Protein AF-A0AA38G6A3-F1 (afdb_monomer)

Nearest PDB structures (foldseek):
  6ky6-assembly2_B  TM=9.539E-01  e=2.411E-02  Thermotoga maritima MSB8
  8wk7-assembly4_D  TM=7.534E-01  e=1.152E-02  Kluyveromyces marxianus
  8wka-assembly3_C  TM=7.523E-01  e=2.152E-02  Kluyveromyces marxianus
  8wka-assembly1_A  TM=7.716E-01  e=3.590E-02  Kluyveromyces marxianus
  8wk7-assembly3_C  TM=7.158E-01  e=5.658E-02  Kluyveromyces marxianus

pLDDT: mean 93.79, std 4.66, range [66.88, 98.25]

Organism: Taxus chinensis (NCBI:txid29808)

Foldseek 3Di:
DQQPCDALVRADDDPRCLQCDNVLRVLCVVLSVLLPVVCVVVVAGSLLSVQLLQVQVVPGDDDDDDPDPVVVVNNCSSPDDHDDPVSSVVSVVSVVSRDHGD

Sequence (102 aa):
VLSGKYTPENRPSGPRGQIYNQDFLTRAKPLLDQLKTIGKNYGKTSIQVALNWLMAQGNVVPIPGAKTAEQAQEFGGALGWTLTEDEVKELRAVASTLRPVQ

Secondary structure (DSSP, 8-state):
-TTS---SSSPPPTHHHHHT-HHHHHHHHHHHHHHHHHHHHHT--HHHHHHHHHHTTSS-------SSHHHHHHHHTTSS----HHHHHHHHHHHHTSPPP-

Solvent-acc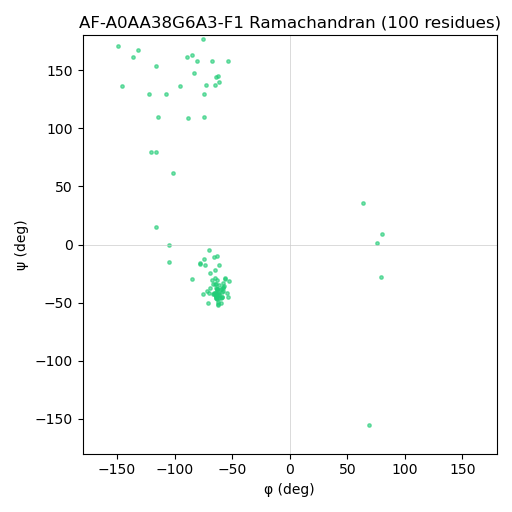essible surface area (backbone atoms only — not comparable to full-atom values): 5968 Å² total; per-residue (Å²): 101,70,60,59,78,46,39,62,88,44,61,51,71,69,77,54,25,68,49,52,25,56,69,55,33,54,63,43,40,65,48,44,50,49,32,41,55,57,8,60,78,72,77,42,50,26,44,21,42,52,52,29,56,45,42,72,65,77,85,44,80,84,83,82,88,59,91,48,70,68,49,49,55,51,53,55,66,24,57,96,65,77,77,52,72,65,59,51,51,50,52,50,57,52,49,71,73,49,77,78,76,115

Structure (mmCIF, N/CA/C/O backbone):
data_AF-A0AA38G6A3-F1
#
_entry.id   AF-A0AA38G6A3-F1
#
loop_
_atom_site.group_PDB
_atom_site.id
_atom_site.type_symbol
_atom_site.label_atom_id
_atom_site.label_alt_id
_atom_site.label_comp_id
_atom_site.label_asym_id
_atom_site.label_entity_id
_atom_site.label_seq_id
_atom_site.pdbx_PDB_ins_code
_atom_site.Cartn_x
_atom_site.Cartn_y
_atom_site.Cartn_z
_atom_site.occupancy
_atom_site.B_iso_or_equiv
_atom_site.auth_seq_id
_atom_site.auth_comp_id
_atom_site.auth_asym_id
_atom_site.auth_atom_id
_atom_site.pdbx_PDB_model_num
ATOM 1 N N . VAL A 1 1 ? 7.959 -4.312 -1.813 1.00 81.31 1 VAL A N 1
ATOM 2 C CA . VAL A 1 1 ? 7.737 -3.667 -3.128 1.00 81.31 1 VAL A CA 1
ATOM 3 C C .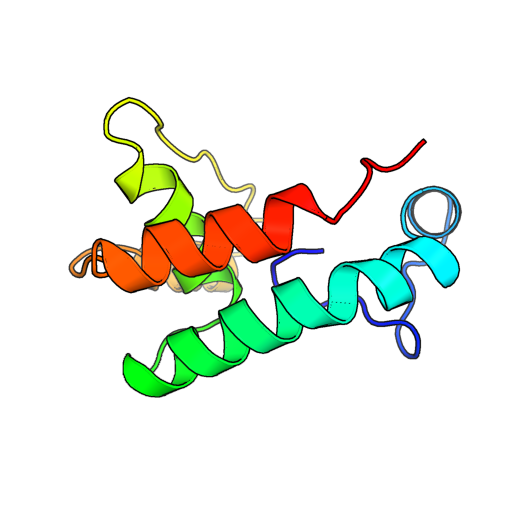 VAL A 1 1 ? 6.631 -2.632 -3.034 1.00 81.31 1 VAL A C 1
ATOM 5 O O . VAL A 1 1 ? 6.931 -1.470 -3.235 1.00 81.31 1 VAL A O 1
ATOM 8 N N . LEU A 1 2 ? 5.409 -3.014 -2.635 1.00 86.12 2 LEU A N 1
ATOM 9 C CA . LEU A 1 2 ? 4.232 -2.124 -2.620 1.00 86.12 2 LEU A CA 1
ATOM 10 C C . LEU A 1 2 ? 4.328 -0.892 -1.701 1.00 86.12 2 LEU A C 1
ATOM 12 O O . LEU A 1 2 ? 3.604 0.073 -1.900 1.00 86.12 2 LEU A O 1
ATOM 16 N N . SER A 1 3 ? 5.257 -0.876 -0.742 1.00 85.00 3 SER A N 1
ATOM 17 C CA . SER A 1 3 ? 5.567 0.325 0.044 1.00 85.00 3 SER A CA 1
ATOM 18 C C . SER A 1 3 ? 6.285 1.426 -0.749 1.00 85.00 3 SER A C 1
ATOM 20 O O . SER A 1 3 ? 6.576 2.475 -0.190 1.00 85.00 3 SER A O 1
ATOM 22 N N . GLY A 1 4 ? 6.657 1.184 -2.011 1.00 83.31 4 GLY A N 1
ATOM 23 C CA . GLY A 1 4 ? 7.422 2.128 -2.833 1.00 83.31 4 GLY A CA 1
ATOM 24 C C . GLY A 1 4 ? 8.911 2.218 -2.477 1.00 83.31 4 GLY A C 1
ATOM 25 O O . GLY A 1 4 ? 9.644 2.963 -3.116 1.00 83.31 4 GLY A O 1
ATOM 26 N N . LYS A 1 5 ? 9.390 1.435 -1.496 1.00 87.50 5 LYS A N 1
ATOM 27 C CA . LYS A 1 5 ? 10.807 1.419 -1.080 1.00 87.50 5 LYS A CA 1
ATOM 28 C C . LYS A 1 5 ? 11.769 1.058 -2.221 1.00 87.50 5 LYS A C 1
ATOM 30 O O . LYS A 1 5 ? 12.891 1.554 -2.239 1.00 87.50 5 LYS A O 1
ATOM 35 N N . TYR A 1 6 ? 11.355 0.150 -3.106 1.00 90.62 6 TYR A N 1
ATOM 36 C CA . TYR A 1 6 ? 12.168 -0.310 -4.230 1.00 90.62 6 TYR A CA 1
ATOM 37 C C . TYR A 1 6 ? 11.619 0.252 -5.534 1.00 90.62 6 TYR A C 1
ATOM 39 O O . TYR A 1 6 ? 10.427 0.105 -5.806 1.00 90.62 6 TYR A O 1
ATOM 47 N N . THR A 1 7 ? 12.504 0.842 -6.330 1.00 88.75 7 THR A N 1
ATOM 48 C CA . THR A 1 7 ? 12.214 1.404 -7.655 1.00 88.75 7 THR A CA 1
ATOM 49 C C . THR A 1 7 ? 13.268 0.911 -8.653 1.00 88.75 7 THR A C 1
ATOM 51 O O . THR A 1 7 ? 14.289 0.360 -8.224 1.00 88.75 7 THR A O 1
ATOM 54 N N . PRO A 1 8 ? 13.071 1.078 -9.974 1.00 87.31 8 PRO A N 1
ATOM 55 C CA . PRO A 1 8 ? 14.106 0.746 -10.958 1.00 87.31 8 PRO A CA 1
ATOM 56 C C . PRO A 1 8 ? 15.467 1.407 -10.657 1.00 87.31 8 PRO A C 1
ATOM 58 O O . PRO A 1 8 ? 16.518 0.812 -10.912 1.00 87.31 8 PRO A O 1
ATOM 61 N N . GLU A 1 9 ? 15.440 2.595 -10.050 1.00 88.12 9 GLU A N 1
ATOM 62 C CA . GLU A 1 9 ? 16.602 3.391 -9.645 1.00 88.12 9 GLU A CA 1
ATOM 63 C C . GLU A 1 9 ? 17.153 2.982 -8.268 1.00 88.12 9 GLU A C 1
ATOM 65 O O . GLU A 1 9 ? 18.355 3.084 -8.036 1.00 88.12 9 GLU A O 1
ATOM 70 N N . ASN A 1 10 ? 16.305 2.478 -7.364 1.00 90.19 10 ASN A N 1
ATOM 71 C CA . ASN A 1 10 ? 16.679 2.046 -6.015 1.00 90.19 10 ASN A CA 1
ATOM 72 C C . ASN A 1 10 ? 16.355 0.561 -5.790 1.00 90.19 10 ASN A C 1
ATOM 74 O O . ASN A 1 10 ? 15.336 0.194 -5.190 1.00 90.19 10 ASN A O 1
ATOM 78 N N . ARG A 1 11 ? 17.229 -0.308 -6.301 1.00 89.81 11 ARG A N 1
ATOM 79 C CA . ARG A 1 11 ? 17.039 -1.763 -6.285 1.00 89.81 11 ARG A CA 1
ATOM 80 C C . ARG A 1 11 ? 17.464 -2.404 -4.957 1.00 89.81 11 ARG A C 1
ATOM 82 O O . ARG A 1 11 ? 18.414 -1.946 -4.323 1.00 89.81 11 ARG A O 1
ATOM 89 N N . PRO A 1 12 ? 16.804 -3.497 -4.531 1.00 90.62 12 PRO A N 1
ATOM 90 C CA . PRO A 1 12 ? 17.284 -4.282 -3.402 1.00 90.62 12 PRO A CA 1
ATOM 91 C C . PRO A 1 12 ? 18.639 -4.929 -3.703 1.00 90.62 12 PRO A C 1
ATOM 93 O O . PRO A 1 12 ? 18.875 -5.410 -4.809 1.00 90.62 12 PRO A O 1
ATOM 96 N N . SER A 1 13 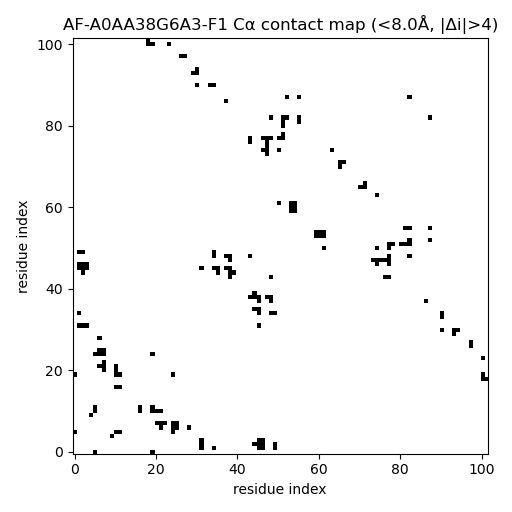? 19.497 -5.010 -2.688 1.00 90.25 13 SER A N 1
ATOM 97 C CA . SER A 1 13 ? 20.749 -5.766 -2.740 1.00 90.25 13 SER A CA 1
ATOM 98 C C . SER A 1 13 ? 20.552 -7.250 -2.393 1.00 90.25 13 SER A C 1
ATOM 100 O O . SER A 1 13 ? 19.539 -7.654 -1.806 1.00 90.25 13 SER A O 1
ATOM 102 N N . GLY A 1 14 ? 21.541 -8.074 -2.755 1.00 91.38 14 GLY A N 1
ATOM 103 C CA . GLY A 1 14 ? 21.569 -9.509 -2.455 1.00 91.38 14 GLY A CA 1
ATOM 104 C C . GLY A 1 14 ? 20.511 -10.321 -3.220 1.00 91.38 14 GLY A C 1
ATOM 105 O O . GLY A 1 14 ? 20.028 -9.873 -4.262 1.00 91.38 14 GLY A O 1
ATOM 106 N N . PRO A 1 15 ? 20.096 -11.495 -2.702 1.00 90.62 15 PRO A N 1
ATOM 107 C CA . PRO A 1 15 ? 19.142 -12.386 -3.378 1.00 90.62 15 PRO A CA 1
ATOM 108 C C . PRO A 1 15 ? 17.806 -11.717 -3.737 1.00 90.62 15 PRO A C 1
ATOM 110 O O . PRO A 1 15 ? 17.177 -12.042 -4.740 1.00 90.62 15 PRO A O 1
ATOM 113 N N . ARG A 1 16 ? 17.386 -10.710 -2.960 1.00 88.56 16 ARG A N 1
ATOM 114 C CA . ARG A 1 16 ? 16.167 -9.935 -3.239 1.00 88.56 16 ARG A CA 1
ATOM 115 C C . ARG A 1 16 ? 16.254 -9.132 -4.537 1.00 88.56 16 ARG A C 1
ATOM 117 O O . ARG A 1 16 ? 15.214 -8.893 -5.140 1.00 88.56 16 ARG A O 1
ATOM 124 N N . GLY A 1 17 ? 17.452 -8.720 -4.950 1.00 90.06 17 GLY A N 1
ATOM 125 C CA . GLY A 1 17 ? 17.686 -8.012 -6.211 1.00 90.06 17 GLY A CA 1
ATOM 126 C C . GLY A 1 17 ? 17.477 -8.883 -7.448 1.00 90.06 17 GLY A C 1
ATOM 127 O O . GLY A 1 17 ? 17.148 -8.355 -8.506 1.00 90.06 17 GLY A O 1
ATOM 128 N N . GLN A 1 18 ? 17.616 -10.207 -7.315 1.00 88.88 18 GLN A N 1
ATOM 129 C CA . GLN A 1 18 ? 17.335 -11.153 -8.401 1.00 88.88 18 GLN A CA 1
ATOM 130 C C . GLN A 1 18 ? 15.823 -11.321 -8.609 1.00 88.88 18 GLN A C 1
ATOM 132 O O . GLN A 1 18 ? 15.353 -11.268 -9.743 1.00 88.88 18 GLN A O 1
ATOM 137 N N . ILE A 1 19 ? 15.068 -11.422 -7.508 1.00 89.19 19 ILE A N 1
ATOM 138 C CA . ILE A 1 19 ? 13.600 -11.558 -7.505 1.00 89.19 19 ILE A CA 1
ATOM 139 C C . ILE A 1 19 ? 12.927 -10.246 -7.940 1.00 89.19 19 ILE A C 1
ATOM 141 O O . ILE A 1 19 ? 12.076 -10.217 -8.824 1.00 89.19 19 ILE A O 1
ATOM 145 N N . TYR A 1 20 ? 13.320 -9.127 -7.326 1.00 91.12 20 TYR A N 1
ATOM 146 C CA . TYR A 1 20 ? 12.782 -7.795 -7.611 1.00 91.12 20 TYR A CA 1
ATOM 147 C C . TYR A 1 20 ? 13.747 -7.014 -8.505 1.00 91.12 20 TYR A C 1
ATOM 149 O O . TYR A 1 20 ? 14.300 -5.986 -8.108 1.00 91.12 20 TYR A O 1
ATOM 157 N N . ASN A 1 21 ? 13.979 -7.552 -9.700 1.00 91.06 21 ASN A N 1
ATOM 158 C CA . ASN A 1 21 ? 14.896 -6.985 -10.681 1.00 91.06 21 ASN A CA 1
ATOM 159 C C . ASN A 1 21 ? 14.319 -5.737 -11.384 1.00 91.06 21 ASN A C 1
ATOM 161 O O . ASN A 1 21 ? 13.182 -5.320 -11.154 1.00 91.06 21 ASN A O 1
ATOM 165 N N . GLN A 1 22 ? 15.125 -5.122 -12.252 1.00 91.12 22 GLN A N 1
ATOM 166 C CA . GLN A 1 22 ? 14.763 -3.883 -12.943 1.00 91.12 22 GLN A CA 1
ATOM 167 C C . GLN A 1 22 ? 13.551 -4.035 -13.872 1.00 91.12 22 GLN A C 1
ATOM 169 O O . GLN A 1 22 ? 12.724 -3.126 -13.918 1.00 91.12 22 GLN A O 1
ATOM 174 N N . ASP A 1 23 ? 13.422 -5.164 -14.573 1.00 92.12 23 ASP A N 1
ATOM 175 C CA . ASP A 1 23 ? 12.256 -5.433 -15.422 1.00 92.12 23 ASP A CA 1
ATOM 176 C C . ASP A 1 23 ? 10.980 -5.476 -14.575 1.00 92.12 23 ASP A C 1
ATOM 178 O O . ASP A 1 23 ? 10.029 -4.735 -14.827 1.00 92.12 23 ASP A O 1
ATOM 182 N N . PHE A 1 24 ? 10.988 -6.274 -13.504 1.00 93.69 24 PHE A N 1
ATOM 183 C CA . PHE A 1 24 ? 9.842 -6.385 -12.612 1.00 93.69 24 PHE A CA 1
ATOM 184 C C . PHE A 1 24 ? 9.471 -5.035 -11.988 1.00 93.69 24 PHE A C 1
ATOM 186 O O . PHE A 1 24 ? 8.300 -4.665 -11.988 1.00 93.69 24 PHE A O 1
ATOM 193 N N . LEU A 1 25 ? 10.450 -4.277 -11.484 1.00 93.62 25 LEU A N 1
ATOM 194 C CA . LEU A 1 25 ? 10.195 -2.975 -10.862 1.00 93.62 25 LEU A CA 1
ATOM 195 C C . LEU A 1 25 ? 9.684 -1.938 -11.869 1.00 93.62 25 LEU A C 1
ATOM 197 O O . LEU A 1 25 ? 8.828 -1.132 -11.514 1.00 93.62 25 LEU A O 1
ATOM 201 N N . THR A 1 26 ? 10.144 -1.987 -13.123 1.00 94.25 26 THR A N 1
ATOM 202 C CA . THR A 1 26 ? 9.611 -1.144 -14.206 1.00 94.25 26 THR A CA 1
ATOM 203 C C . THR A 1 26 ? 8.152 -1.491 -14.486 1.00 94.25 26 THR A C 1
ATOM 205 O O . THR A 1 26 ? 7.305 -0.602 -14.530 1.00 94.25 26 THR A O 1
ATOM 208 N N . ARG A 1 27 ? 7.826 -2.785 -14.590 1.00 94.31 27 ARG A N 1
ATOM 209 C CA . ARG A 1 27 ? 6.445 -3.251 -14.795 1.00 94.31 27 ARG A CA 1
ATOM 210 C C . ARG A 1 27 ? 5.536 -2.987 -13.596 1.00 94.31 27 ARG A C 1
ATOM 212 O O . ARG A 1 27 ? 4.343 -2.783 -13.779 1.00 94.31 27 ARG A O 1
ATOM 219 N N . ALA A 1 28 ? 6.077 -2.979 -12.380 1.00 94.75 28 ALA A N 1
ATOM 220 C CA . ALA A 1 28 ? 5.331 -2.673 -11.163 1.00 94.75 28 ALA A CA 1
ATOM 221 C C . ALA A 1 28 ? 5.099 -1.165 -10.965 1.00 94.75 28 ALA A C 1
ATOM 223 O O . ALA A 1 28 ? 4.238 -0.786 -10.170 1.00 94.75 28 ALA A O 1
ATOM 224 N N . LYS A 1 29 ? 5.839 -0.301 -11.674 1.00 93.69 29 LYS A N 1
ATOM 225 C CA . LYS A 1 29 ? 5.780 1.157 -11.514 1.00 93.69 29 LYS A CA 1
ATOM 226 C C . LYS A 1 29 ? 4.359 1.737 -11.630 1.00 93.69 29 LYS A C 1
ATOM 228 O O . LYS A 1 29 ? 4.010 2.503 -10.737 1.00 93.69 29 LYS A O 1
ATOM 233 N N . PRO A 1 30 ? 3.510 1.355 -12.607 1.00 95.44 30 PRO A N 1
ATOM 234 C CA . PRO A 1 30 ? 2.141 1.871 -12.687 1.00 95.44 30 PRO A CA 1
ATOM 235 C C . PRO A 1 30 ? 1.314 1.584 -11.426 1.00 95.44 30 PRO A C 1
ATOM 237 O O . PRO A 1 30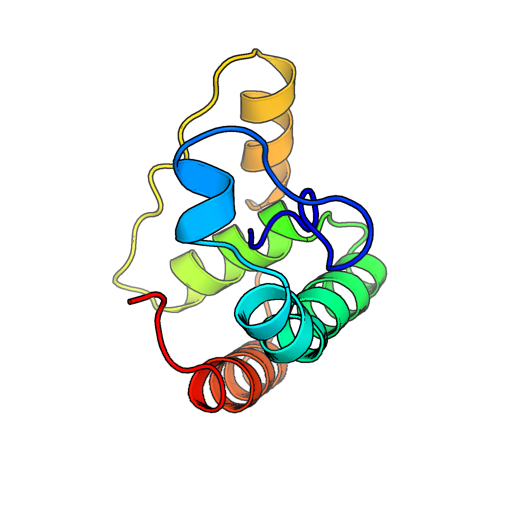 ? 0.610 2.461 -10.937 1.00 95.44 30 PRO A O 1
ATOM 240 N N . LEU A 1 31 ? 1.451 0.387 -10.842 1.00 96.44 31 LEU A N 1
ATOM 241 C CA . LEU A 1 31 ? 0.771 0.037 -9.592 1.00 96.44 31 LEU A CA 1
ATOM 242 C C . LEU A 1 31 ? 1.293 0.869 -8.413 1.00 96.44 31 LEU A C 1
ATOM 244 O O . LEU A 1 31 ? 0.510 1.339 -7.590 1.00 96.44 31 LEU A O 1
ATOM 248 N N . LEU A 1 32 ? 2.612 1.060 -8.324 1.00 95.81 32 LEU A N 1
ATOM 249 C CA . LEU A 1 32 ? 3.228 1.874 -7.271 1.00 95.81 32 LEU A CA 1
ATOM 250 C C . LEU A 1 32 ? 2.806 3.345 -7.368 1.00 95.81 32 LEU A C 1
ATOM 252 O O . LEU A 1 32 ? 2.507 3.965 -6.346 1.00 95.81 32 LEU A O 1
ATOM 256 N N . ASP A 1 33 ? 2.748 3.885 -8.585 1.00 96.00 33 ASP A N 1
ATOM 257 C CA . ASP A 1 33 ? 2.275 5.242 -8.844 1.00 96.00 33 ASP A CA 1
ATOM 258 C C . ASP A 1 33 ? 0.795 5.381 -8.469 1.00 96.00 33 ASP A C 1
ATOM 260 O O . ASP A 1 33 ? 0.436 6.350 -7.802 1.00 96.00 33 ASP A O 1
ATOM 264 N N . GLN A 1 34 ? -0.042 4.386 -8.783 1.00 97.44 34 GLN A N 1
ATOM 265 C CA . GLN A 1 34 ? -1.458 4.402 -8.411 1.00 97.44 34 GLN A CA 1
ATOM 266 C C . GLN A 1 34 ? -1.662 4.397 -6.893 1.00 97.44 34 GLN A C 1
ATOM 268 O O . GLN A 1 34 ? -2.396 5.229 -6.358 1.00 97.44 34 GLN A O 1
ATOM 273 N N . LEU A 1 35 ? -0.953 3.520 -6.172 1.00 97.94 35 LEU A N 1
ATOM 274 C CA . LEU A 1 35 ? -0.974 3.496 -4.705 1.00 97.94 35 LEU A CA 1
ATOM 275 C C . LEU A 1 35 ? -0.545 4.844 -4.113 1.00 97.94 35 LEU A C 1
ATOM 277 O O . LEU A 1 35 ? -1.087 5.283 -3.100 1.00 97.94 35 LEU A O 1
ATOM 281 N N . LYS A 1 36 ? 0.437 5.512 -4.728 1.00 97.12 36 LYS A N 1
ATOM 282 C CA . LYS A 1 36 ? 0.897 6.840 -4.307 1.00 97.12 36 LYS A CA 1
ATOM 283 C C . LYS A 1 36 ? -0.143 7.927 -4.590 1.00 97.12 36 LYS A C 1
ATOM 285 O O . LYS A 1 36 ? -0.328 8.796 -3.743 1.00 97.12 36 LYS A O 1
ATOM 290 N N . THR A 1 37 ? -0.801 7.899 -5.747 1.00 97.88 37 THR A N 1
ATOM 291 C CA . THR A 1 37 ? -1.857 8.857 -6.114 1.00 97.88 37 THR A CA 1
ATOM 292 C C . THR A 1 37 ? -3.041 8.759 -5.161 1.00 97.88 37 THR A C 1
ATOM 294 O O . THR A 1 37 ? -3.404 9.763 -4.555 1.00 97.88 37 THR A O 1
ATOM 297 N N . ILE A 1 38 ? -3.561 7.551 -4.934 1.00 97.94 38 ILE A N 1
ATOM 298 C CA . ILE A 1 38 ? -4.635 7.313 -3.961 1.00 97.94 38 ILE A CA 1
ATOM 299 C C . ILE A 1 38 ? -4.191 7.753 -2.562 1.00 97.94 38 ILE A C 1
ATOM 301 O O . ILE A 1 38 ? -4.910 8.471 -1.876 1.00 97.94 38 ILE A O 1
ATOM 305 N N . GLY A 1 39 ? -2.966 7.402 -2.154 1.00 97.69 39 GLY A N 1
ATOM 306 C CA . GLY A 1 39 ? -2.420 7.812 -0.861 1.00 97.69 39 GLY A CA 1
ATOM 307 C C . GLY A 1 39 ? -2.461 9.325 -0.646 1.00 97.69 39 GLY A C 1
ATOM 308 O O . GLY A 1 39 ? -2.879 9.779 0.416 1.00 97.69 39 GLY A O 1
ATOM 309 N N . LYS A 1 40 ? -2.126 10.125 -1.666 1.00 97.75 40 LYS A N 1
ATOM 310 C CA . LYS A 1 40 ? -2.208 11.593 -1.580 1.00 97.75 40 LYS A CA 1
ATOM 311 C C . LYS A 1 40 ? -3.624 12.093 -1.286 1.00 97.75 40 LYS A C 1
ATOM 313 O O . LYS A 1 40 ? -3.752 13.018 -0.491 1.00 97.75 40 LYS A O 1
ATOM 318 N N . ASN A 1 41 ? -4.654 11.475 -1.864 1.00 97.12 41 ASN A N 1
ATOM 319 C CA . ASN A 1 41 ? -6.050 11.886 -1.666 1.00 97.12 41 ASN A CA 1
ATOM 320 C C . ASN A 1 41 ? -6.502 11.732 -0.204 1.00 97.12 41 ASN A C 1
ATOM 322 O O . ASN A 1 41 ? -7.306 12.524 0.276 1.00 97.12 41 ASN A O 1
ATOM 326 N N . TYR A 1 42 ? -5.946 10.752 0.515 1.00 97.31 42 TYR A N 1
ATOM 327 C CA . TYR A 1 42 ? -6.289 10.466 1.913 1.00 97.31 42 TYR A CA 1
ATOM 328 C C . TYR A 1 42 ? -5.233 10.932 2.928 1.00 97.31 42 TYR A C 1
ATOM 330 O O . TYR A 1 42 ? -5.394 10.710 4.130 1.00 97.31 42 TYR A O 1
ATOM 338 N N . GLY A 1 43 ? -4.121 11.524 2.475 1.00 97.44 43 GLY A N 1
ATOM 339 C CA . GLY A 1 43 ? -2.969 11.810 3.339 1.00 97.44 43 GLY A CA 1
ATOM 340 C C . GLY A 1 43 ? -2.313 10.540 3.903 1.00 97.44 43 GLY A C 1
ATOM 341 O O . GLY A 1 43 ? -1.879 10.518 5.053 1.00 97.44 43 GLY A O 1
ATOM 342 N N . LYS A 1 44 ? -2.282 9.463 3.112 1.00 98.00 44 LYS A N 1
ATOM 343 C CA . LYS A 1 44 ? -1.806 8.125 3.485 1.00 98.00 44 LYS A CA 1
ATOM 344 C C . LYS A 1 44 ? -0.582 7.711 2.678 1.00 98.00 44 LYS A C 1
ATOM 346 O O . LYS A 1 44 ? -0.378 8.142 1.543 1.00 98.00 44 LYS A O 1
ATOM 351 N N . THR A 1 45 ? 0.235 6.835 3.253 1.00 97.31 45 THR A N 1
ATOM 352 C CA . THR A 1 45 ? 1.395 6.256 2.563 1.00 97.31 45 THR A CA 1
ATOM 353 C C . THR A 1 45 ? 0.973 5.103 1.651 1.00 97.31 45 THR A C 1
ATOM 355 O O . THR A 1 45 ? -0.061 4.467 1.859 1.00 97.31 45 THR A O 1
ATOM 358 N N . SER A 1 46 ? 1.782 4.777 0.639 1.00 97.12 46 SER A N 1
ATOM 359 C CA . SER A 1 46 ? 1.470 3.679 -0.292 1.00 97.12 46 SER A CA 1
ATOM 360 C C . SER A 1 46 ? 1.299 2.328 0.415 1.00 97.12 46 SER A C 1
ATOM 362 O O . SER A 1 46 ? 0.470 1.524 -0.004 1.00 97.12 46 SER A O 1
ATOM 364 N N . ILE A 1 47 ? 2.032 2.078 1.511 1.00 96.69 47 ILE A N 1
ATOM 365 C CA . ILE A 1 47 ? 1.848 0.852 2.301 1.00 96.69 47 ILE A CA 1
ATOM 366 C C . ILE A 1 47 ? 0.510 0.855 3.046 1.00 96.69 47 ILE A C 1
ATOM 368 O O . ILE A 1 47 ? -0.149 -0.179 3.092 1.00 96.69 47 ILE A O 1
ATOM 372 N N . GLN A 1 48 ? 0.062 2.006 3.557 1.00 98.00 48 GLN A N 1
ATOM 373 C CA . GLN A 1 48 ? -1.248 2.127 4.198 1.00 98.00 48 GLN A CA 1
ATOM 374 C C . GLN A 1 48 ? -2.385 1.882 3.202 1.00 98.00 48 GLN A C 1
ATOM 376 O O . GLN A 1 48 ? -3.317 1.150 3.520 1.00 98.00 48 GLN A O 1
ATOM 381 N N . VAL A 1 49 ? -2.278 2.420 1.981 1.00 98.25 49 VAL A N 1
ATOM 382 C CA . VAL A 1 49 ? -3.240 2.158 0.895 1.00 98.25 49 VAL A CA 1
ATOM 383 C C . VAL A 1 49 ? -3.257 0.673 0.531 1.00 98.25 49 VAL A C 1
ATOM 385 O O . VAL A 1 49 ? -4.325 0.079 0.428 1.00 98.25 49 VAL A O 1
ATOM 388 N N . ALA A 1 50 ? -2.086 0.045 0.386 1.00 97.50 50 ALA A N 1
ATOM 389 C CA . ALA A 1 50 ? -1.996 -1.375 0.056 1.00 97.50 50 ALA A CA 1
ATOM 390 C C . ALA A 1 50 ? -2.620 -2.270 1.143 1.00 97.50 50 ALA A C 1
ATOM 392 O O . ALA A 1 50 ? -3.328 -3.223 0.823 1.00 97.50 50 ALA A O 1
ATOM 393 N N . LEU A 1 51 ? -2.394 -1.959 2.425 1.00 97.50 51 LEU A N 1
ATOM 394 C CA . LEU A 1 51 ? -3.021 -2.672 3.542 1.00 97.50 51 LEU A CA 1
ATOM 395 C C . LEU A 1 51 ? -4.539 -2.456 3.570 1.00 97.50 51 LEU A C 1
ATOM 397 O O . LEU A 1 51 ? -5.281 -3.417 3.766 1.00 97.50 51 LEU A O 1
ATOM 401 N N . ASN A 1 52 ? -5.003 -1.227 3.325 1.00 97.81 52 ASN A N 1
ATOM 402 C CA . ASN A 1 52 ? -6.429 -0.915 3.236 1.00 97.81 52 ASN A CA 1
ATOM 403 C C . ASN A 1 52 ? -7.109 -1.689 2.097 1.00 97.81 52 ASN A C 1
ATOM 405 O O . ASN A 1 52 ? -8.148 -2.307 2.307 1.00 97.81 52 ASN A O 1
ATOM 409 N N . TRP A 1 53 ? -6.467 -1.762 0.928 1.00 97.56 53 TRP A N 1
ATOM 410 C CA . TRP A 1 53 ? -6.954 -2.536 -0.214 1.00 97.56 53 TRP A CA 1
ATOM 411 C C . TRP A 1 53 ? -7.087 -4.033 0.086 1.00 97.56 53 TRP A C 1
ATOM 413 O O . TRP A 1 53 ? -8.067 -4.650 -0.333 1.00 97.56 53 TRP A O 1
ATOM 423 N N . LEU A 1 54 ? -6.149 -4.616 0.844 1.00 96.12 54 LEU A N 1
ATOM 424 C CA . LEU A 1 54 ? -6.267 -6.003 1.307 1.00 96.12 54 LEU A CA 1
ATOM 425 C C . LEU A 1 54 ? -7.472 -6.179 2.239 1.00 96.12 54 LEU A C 1
ATOM 427 O O . LEU A 1 54 ? -8.248 -7.106 2.047 1.00 96.12 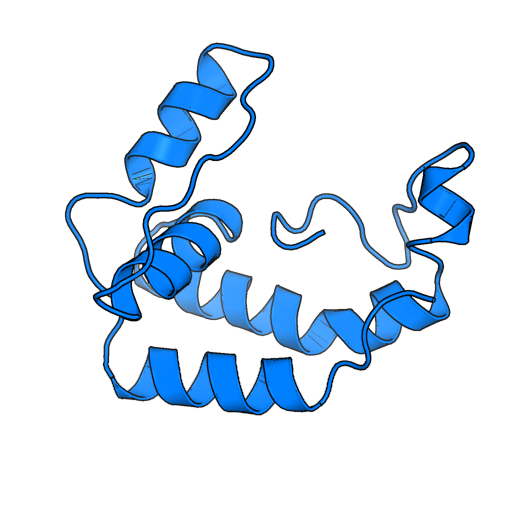54 LEU A O 1
ATOM 431 N N . MET A 1 55 ? -7.673 -5.278 3.202 1.00 96.06 55 MET A N 1
ATOM 432 C CA . MET A 1 55 ? -8.833 -5.344 4.103 1.00 96.06 55 MET A CA 1
ATOM 433 C C . MET A 1 55 ? -10.164 -5.160 3.357 1.00 96.06 55 MET A C 1
ATOM 435 O O . MET A 1 55 ? -11.146 -5.824 3.681 1.00 96.06 55 MET A O 1
ATOM 439 N N . A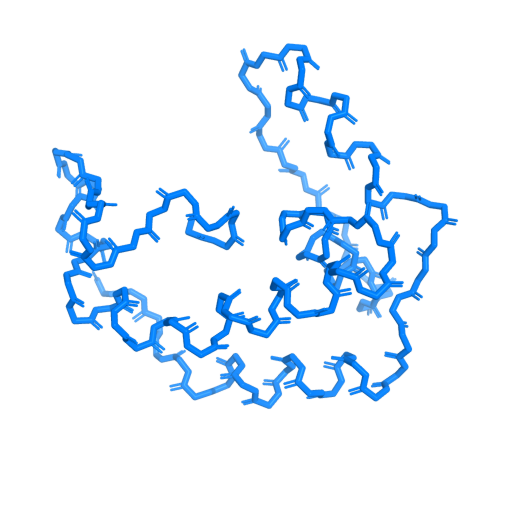LA A 1 56 ? -10.189 -4.337 2.304 1.00 95.81 56 ALA A N 1
ATOM 440 C CA . ALA A 1 56 ? -11.371 -4.094 1.474 1.00 95.81 56 ALA A CA 1
ATOM 441 C C . ALA A 1 56 ? -11.878 -5.340 0.718 1.00 95.81 56 ALA A C 1
ATOM 443 O O . ALA A 1 56 ? -12.968 -5.312 0.153 1.00 95.81 56 ALA A O 1
ATOM 444 N N . GLN A 1 57 ? -11.127 -6.447 0.711 1.00 92.44 57 GLN A N 1
ATOM 445 C CA . GLN A 1 57 ? -11.597 -7.718 0.149 1.00 92.44 57 GLN A CA 1
ATOM 446 C C . GLN A 1 57 ? -12.632 -8.422 1.053 1.00 92.44 57 GLN A C 1
ATOM 448 O O . GLN A 1 57 ? -13.277 -9.373 0.621 1.00 92.44 57 GLN A O 1
ATOM 453 N N . GLY A 1 58 ? -12.803 -7.975 2.304 1.00 89.62 58 GLY A N 1
ATOM 454 C CA . GLY A 1 58 ? -13.827 -8.449 3.245 1.00 89.62 58 GLY A CA 1
ATOM 455 C C . GLY A 1 58 ? -13.512 -9.779 3.939 1.00 89.62 58 GLY A C 1
ATOM 456 O O . GLY A 1 58 ? -13.924 -9.992 5.074 1.00 89.62 58 GLY A O 1
ATOM 457 N N . ASN A 1 59 ? -12.734 -10.655 3.307 1.00 93.44 59 ASN A N 1
ATOM 458 C CA . ASN A 1 59 ? -12.328 -11.960 3.840 1.00 93.44 59 ASN A CA 1
ATOM 459 C C . ASN A 1 59 ? -10.810 -12.085 4.068 1.00 93.44 59 ASN A C 1
ATOM 461 O O . ASN A 1 59 ? -10.292 -13.192 4.215 1.00 93.44 59 ASN A O 1
ATOM 465 N N . VAL A 1 60 ? -10.086 -10.963 4.070 1.00 95.50 60 VAL A N 1
ATOM 466 C CA . VAL A 1 60 ? -8.623 -10.923 4.170 1.00 95.50 60 VAL A CA 1
ATOM 467 C C . VAL A 1 60 ? -8.202 -10.094 5.378 1.00 95.50 60 VAL A C 1
ATOM 469 O O . VAL A 1 60 ? -8.607 -8.944 5.531 1.00 95.50 60 VAL A O 1
ATOM 472 N N . VAL A 1 61 ? -7.323 -10.667 6.204 1.00 94.06 61 VAL A N 1
ATOM 473 C CA . VAL A 1 61 ? -6.673 -9.978 7.326 1.00 94.06 61 VAL A CA 1
ATOM 474 C C . VAL A 1 61 ? -5.172 -9.878 7.033 1.00 94.06 61 VAL A C 1
ATOM 476 O O . VAL A 1 61 ? -4.488 -10.905 7.030 1.00 94.06 61 VAL A O 1
ATOM 479 N N . PRO A 1 62 ? -4.627 -8.681 6.746 1.00 93.56 62 PRO A N 1
ATOM 480 C CA . PRO A 1 62 ? -3.203 -8.531 6.479 1.00 93.56 62 PRO A CA 1
ATOM 481 C C . PRO A 1 62 ? -2.373 -8.672 7.764 1.00 93.56 62 PRO A C 1
ATOM 483 O O . PRO A 1 62 ? -2.697 -8.081 8.790 1.00 93.56 62 PRO A O 1
ATOM 486 N N . ILE A 1 63 ? -1.253 -9.400 7.685 1.00 94.44 63 ILE A N 1
ATOM 487 C CA . ILE A 1 63 ? -0.287 -9.569 8.786 1.00 94.44 63 ILE A CA 1
ATOM 488 C C . ILE A 1 63 ? 1.053 -8.944 8.361 1.00 94.44 63 ILE A C 1
ATOM 490 O O . ILE A 1 63 ? 1.948 -9.647 7.881 1.00 94.44 63 ILE A O 1
ATOM 494 N N . PRO A 1 64 ? 1.203 -7.608 8.434 1.00 92.44 64 PRO A N 1
ATOM 495 C CA . PRO A 1 64 ? 2.423 -6.955 7.987 1.00 92.44 64 PRO A CA 1
ATOM 496 C C . PRO A 1 64 ? 3.568 -7.179 8.982 1.00 92.44 64 PRO A C 1
ATOM 498 O O . PRO A 1 64 ? 3.443 -6.927 10.178 1.00 92.44 64 PRO A O 1
ATOM 501 N N . GLY A 1 65 ? 4.723 -7.615 8.479 1.00 93.38 65 GLY A N 1
ATOM 502 C CA . GLY A 1 65 ? 5.929 -7.740 9.295 1.00 93.38 65 GLY A CA 1
ATOM 503 C C . GLY A 1 65 ? 6.555 -6.375 9.587 1.00 93.38 65 GLY A C 1
ATOM 504 O O . GLY A 1 65 ? 7.140 -5.767 8.688 1.00 93.38 65 GLY A O 1
ATOM 505 N N . ALA A 1 66 ? 6.474 -5.916 10.837 1.00 94.12 66 ALA A N 1
ATOM 506 C CA . ALA A 1 66 ? 7.185 -4.736 11.329 1.00 94.12 66 ALA A CA 1
ATOM 507 C C . ALA A 1 66 ? 8.504 -5.147 12.000 1.00 94.12 66 ALA A C 1
ATOM 509 O O . ALA A 1 66 ? 8.553 -6.112 12.759 1.00 94.12 66 ALA A O 1
ATOM 510 N N . LYS A 1 67 ? 9.585 -4.416 11.717 1.00 93.19 67 LYS A N 1
ATOM 511 C CA . LYS A 1 67 ? 10.892 -4.585 12.374 1.00 93.19 67 LYS A CA 1
ATOM 512 C C . LYS A 1 67 ? 11.192 -3.489 13.390 1.00 93.19 67 LYS A C 1
ATOM 514 O O . LYS A 1 67 ? 12.124 -3.641 14.171 1.00 93.19 67 LYS A O 1
ATOM 519 N N . THR A 1 68 ? 10.446 -2.390 13.344 1.00 96.00 68 THR A N 1
ATOM 520 C CA . THR A 1 68 ? 10.605 -1.246 14.242 1.00 96.00 68 THR A CA 1
ATOM 521 C C . THR A 1 68 ? 9.239 -0.757 14.718 1.00 96.00 68 THR A C 1
ATOM 523 O O . THR A 1 68 ? 8.210 -1.072 14.107 1.00 96.00 68 THR A O 1
ATOM 526 N N . ALA A 1 69 ? 9.226 0.008 15.810 1.00 96.38 69 ALA A N 1
ATOM 527 C CA . ALA A 1 69 ? 8.002 0.574 16.368 1.00 96.38 69 ALA A CA 1
ATOM 528 C C . ALA A 1 69 ? 7.342 1.566 15.398 1.00 96.38 69 ALA A C 1
ATOM 530 O O . ALA A 1 69 ? 6.124 1.561 15.244 1.00 96.38 69 ALA A O 1
ATOM 531 N N . GLU A 1 70 ? 8.142 2.348 14.675 1.00 9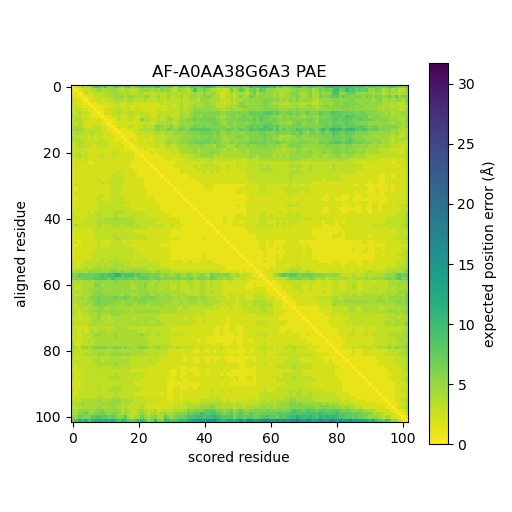5.81 70 GLU A N 1
ATOM 532 C CA . GLU A 1 70 ? 7.669 3.333 13.699 1.00 95.81 70 GLU A CA 1
ATOM 533 C C . GLU A 1 70 ? 6.929 2.650 12.545 1.00 95.81 70 GLU A C 1
ATOM 535 O O . GLU A 1 70 ? 5.904 3.146 12.091 1.00 95.81 70 GLU A O 1
ATOM 540 N N . GLN A 1 71 ? 7.396 1.477 12.099 1.00 95.00 71 GLN A N 1
ATOM 541 C CA . GLN A 1 71 ? 6.689 0.690 11.083 1.00 95.00 71 GLN A CA 1
ATOM 542 C C . GLN A 1 71 ? 5.348 0.173 11.601 1.00 95.00 71 GLN A C 1
ATOM 544 O O . GLN A 1 71 ? 4.350 0.234 10.888 1.00 95.00 71 GLN A O 1
ATOM 549 N N . ALA A 1 72 ? 5.309 -0.317 12.843 1.00 94.81 72 ALA A N 1
ATOM 550 C CA . ALA A 1 72 ? 4.060 -0.764 13.453 1.00 94.81 72 ALA A CA 1
ATOM 551 C C . ALA A 1 72 ? 3.050 0.393 13.562 1.00 94.81 72 ALA A C 1
ATOM 553 O O . ALA A 1 72 ? 1.879 0.226 13.219 1.00 94.81 72 ALA A O 1
ATOM 554 N N . GLN A 1 73 ? 3.515 1.581 13.960 1.00 95.75 73 GLN A N 1
ATOM 555 C CA . GLN A 1 73 ? 2.707 2.801 13.986 1.00 95.75 73 GLN A CA 1
ATOM 556 C C . GLN A 1 73 ? 2.240 3.213 12.582 1.00 95.75 73 GLN A C 1
ATOM 558 O O . GLN A 1 73 ? 1.061 3.517 12.398 1.00 95.75 73 GLN A O 1
ATOM 563 N N . GLU A 1 74 ? 3.121 3.169 11.577 1.00 95.94 74 GLU A N 1
ATOM 564 C CA . GLU A 1 74 ? 2.772 3.479 10.187 1.00 95.94 74 GLU A CA 1
ATOM 565 C C . GLU A 1 74 ? 1.658 2.558 9.675 1.00 95.94 74 GLU A C 1
ATOM 567 O O . GLU A 1 74 ? 0.695 3.037 9.073 1.00 95.94 74 GLU A O 1
ATOM 572 N N . PHE A 1 75 ? 1.749 1.251 9.933 1.00 96.62 75 PHE A N 1
ATOM 573 C CA . PHE A 1 75 ? 0.748 0.282 9.480 1.00 96.62 75 PHE A CA 1
ATOM 574 C C . PHE A 1 75 ? -0.617 0.519 10.127 1.00 96.62 75 PHE A C 1
ATOM 576 O O . PHE A 1 75 ? -1.636 0.375 9.451 1.00 96.62 75 PHE A O 1
ATOM 583 N N . GLY A 1 76 ? -0.649 0.968 11.386 1.00 95.81 76 GLY A N 1
ATOM 584 C CA . GLY A 1 76 ? -1.882 1.386 12.057 1.00 95.81 76 GLY A CA 1
ATOM 585 C C . GLY A 1 76 ? -2.635 2.486 11.301 1.00 95.81 76 GLY A C 1
ATOM 586 O O . GLY A 1 76 ? -3.863 2.500 11.297 1.00 95.81 76 GLY A O 1
ATOM 587 N N . GLY A 1 77 ? -1.929 3.347 10.560 1.00 96.81 77 GLY A N 1
ATOM 588 C CA . GLY A 1 77 ? -2.537 4.391 9.728 1.00 96.81 77 GLY A CA 1
ATOM 589 C C . GLY A 1 77 ? -3.373 3.879 8.544 1.00 96.81 77 GLY A C 1
ATOM 590 O O . GLY A 1 77 ? -4.093 4.670 7.925 1.00 96.81 77 GLY A O 1
ATOM 591 N N . ALA A 1 78 ? -3.311 2.579 8.234 1.00 97.31 78 ALA A N 1
ATOM 592 C CA . ALA A 1 78 ? -4.180 1.922 7.257 1.00 97.31 78 ALA A CA 1
ATOM 593 C C . ALA A 1 78 ? -5.618 1.711 7.767 1.00 97.31 78 ALA A C 1
ATOM 595 O O . ALA A 1 78 ? -6.512 1.464 6.959 1.00 97.31 78 ALA A O 1
ATOM 596 N N . LEU A 1 79 ? -5.833 1.793 9.084 1.00 95.50 79 LEU A N 1
ATOM 597 C CA . LEU A 1 79 ? -7.120 1.584 9.746 1.00 95.50 79 LEU A CA 1
ATOM 598 C C . LEU A 1 79 ? -7.928 2.888 9.844 1.00 95.50 79 LEU A C 1
ATOM 600 O O . LEU A 1 79 ? -7.375 3.986 9.761 1.00 95.50 79 LEU A O 1
ATOM 604 N N . GLY A 1 80 ? -9.240 2.766 10.069 1.00 94.81 80 GLY A N 1
ATOM 605 C CA . GLY A 1 80 ? -10.133 3.906 10.331 1.00 94.81 80 GLY A CA 1
ATOM 606 C C . GLY A 1 80 ? -10.594 4.676 9.089 1.00 94.81 80 GLY A C 1
ATOM 607 O O . GLY A 1 80 ? -11.195 5.735 9.218 1.00 94.81 80 GLY A O 1
ATOM 608 N N . TRP A 1 81 ? -10.315 4.159 7.895 1.00 96.81 81 TRP A N 1
ATOM 609 C CA . TRP A 1 81 ? -10.814 4.669 6.619 1.00 96.81 81 TRP A CA 1
ATOM 610 C C . TRP A 1 81 ? -10.956 3.504 5.638 1.00 96.81 81 TRP A C 1
ATOM 612 O O . TRP A 1 81 ? -10.527 2.383 5.930 1.00 96.81 81 TRP A O 1
ATOM 622 N N . THR A 1 82 ? -11.574 3.734 4.486 1.00 96.12 82 THR A N 1
ATOM 623 C CA . THR A 1 82 ? -11.818 2.675 3.504 1.00 96.12 82 THR A CA 1
ATOM 624 C C . THR A 1 82 ? -11.727 3.251 2.104 1.00 96.12 82 THR A C 1
ATOM 626 O O . THR A 1 82 ? -12.245 4.336 1.848 1.00 96.12 82 THR A O 1
ATOM 629 N N . LEU A 1 83 ? -11.049 2.523 1.219 1.00 97.94 83 LEU A N 1
ATOM 630 C CA . LEU A 1 83 ? -11.039 2.821 -0.208 1.00 97.94 83 LEU A CA 1
ATOM 631 C C . LEU A 1 83 ? -12.445 2.715 -0.793 1.00 97.94 83 LEU A C 1
ATOM 633 O O . LEU A 1 83 ? -13.227 1.840 -0.418 1.00 97.94 83 LEU A O 1
ATOM 637 N N . THR A 1 84 ? -12.743 3.575 -1.757 1.00 97.94 84 THR A N 1
ATOM 638 C CA . THR A 1 84 ? -13.988 3.473 -2.520 1.00 97.94 84 THR A CA 1
ATOM 639 C C . THR A 1 84 ? -13.985 2.219 -3.396 1.00 97.94 84 THR A C 1
ATOM 641 O O . THR A 1 84 ? -12.931 1.686 -3.756 1.00 97.94 84 THR A O 1
ATOM 644 N N . GLU A 1 85 ? -15.169 1.744 -3.789 1.00 97.38 85 GLU A N 1
ATOM 645 C CA . GLU A 1 85 ? -15.273 0.599 -4.700 1.00 97.38 85 GLU A CA 1
ATOM 646 C C . GLU A 1 85 ? -14.535 0.831 -6.023 1.00 97.38 85 GLU A C 1
ATOM 648 O O . GLU A 1 85 ? -13.952 -0.103 -6.576 1.00 97.38 85 GLU A O 1
ATOM 653 N N . ASP A 1 86 ? -14.541 2.065 -6.524 1.00 97.88 86 ASP A N 1
ATOM 654 C CA . ASP A 1 86 ? -13.896 2.413 -7.786 1.00 97.88 86 ASP A CA 1
ATOM 655 C C . ASP A 1 86 ? -12.371 2.410 -7.660 1.00 97.88 86 ASP A C 1
ATOM 657 O O . ASP A 1 86 ? -11.699 1.828 -8.510 1.00 97.88 86 ASP A O 1
ATOM 661 N N . GLU A 1 87 ? -11.817 2.912 -6.553 1.00 98.12 87 GLU A N 1
ATOM 662 C CA . GLU A 1 87 ? -10.381 2.797 -6.257 1.00 98.12 87 GLU A CA 1
ATOM 663 C C . GLU A 1 87 ? -9.949 1.332 -6.093 1.00 98.12 87 GLU A C 1
ATOM 665 O O . GLU A 1 87 ? -8.878 0.931 -6.557 1.00 98.12 87 GLU A O 1
ATOM 670 N N . VAL A 1 88 ? -10.791 0.493 -5.477 1.00 97.75 88 VAL A N 1
ATOM 671 C CA . VAL A 1 88 ? -10.535 -0.952 -5.366 1.00 97.75 88 VAL A CA 1
ATOM 672 C C . VAL A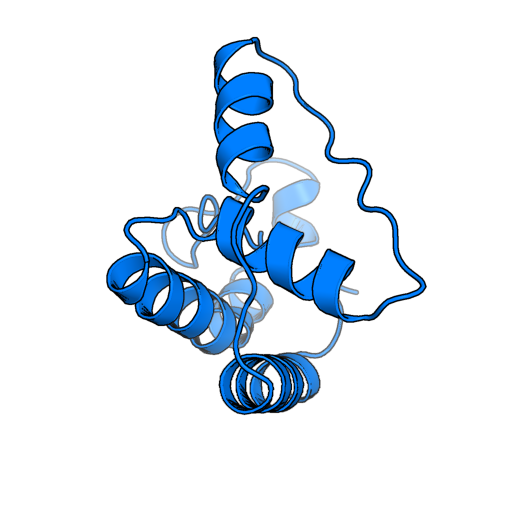 1 88 ? -10.526 -1.616 -6.746 1.00 97.75 88 VAL A C 1
ATOM 674 O O . VAL A 1 88 ? -9.640 -2.440 -7.013 1.00 97.75 88 VAL A O 1
ATOM 677 N N . LYS A 1 89 ? -11.484 -1.276 -7.621 1.00 97.50 89 LYS A N 1
ATOM 678 C CA . LYS A 1 89 ? -11.556 -1.779 -9.005 1.00 97.50 89 LYS A CA 1
ATOM 679 C C . LYS A 1 89 ? -10.350 -1.322 -9.822 1.00 97.50 89 LYS A C 1
ATOM 681 O O . LYS A 1 89 ? -9.754 -2.144 -10.515 1.00 97.50 89 LYS A O 1
ATOM 686 N N . GLU A 1 90 ? -9.961 -0.058 -9.707 1.00 96.69 90 GLU A N 1
ATOM 687 C CA . GLU A 1 90 ? -8.813 0.517 -10.406 1.00 96.69 90 GLU A CA 1
ATOM 688 C C . GLU A 1 90 ? -7.505 -0.166 -9.991 1.00 96.69 90 GLU A C 1
ATOM 690 O O . GLU A 1 90 ? -6.760 -0.656 -10.843 1.00 96.69 90 GLU A O 1
ATOM 695 N N . LEU A 1 91 ? -7.258 -0.306 -8.682 1.00 97.06 91 LEU A N 1
ATOM 696 C CA . LEU A 1 91 ? -6.088 -1.026 -8.173 1.00 97.06 91 LEU A CA 1
ATOM 697 C C . LEU A 1 91 ? -6.055 -2.475 -8.659 1.00 97.06 91 LEU A C 1
ATOM 699 O O . LEU A 1 91 ? -4.993 -2.969 -9.043 1.00 97.06 91 LEU A O 1
ATOM 703 N N . ARG A 1 92 ? -7.209 -3.154 -8.689 1.00 96.38 92 ARG A N 1
ATOM 704 C CA . ARG A 1 92 ? -7.307 -4.522 -9.212 1.00 96.3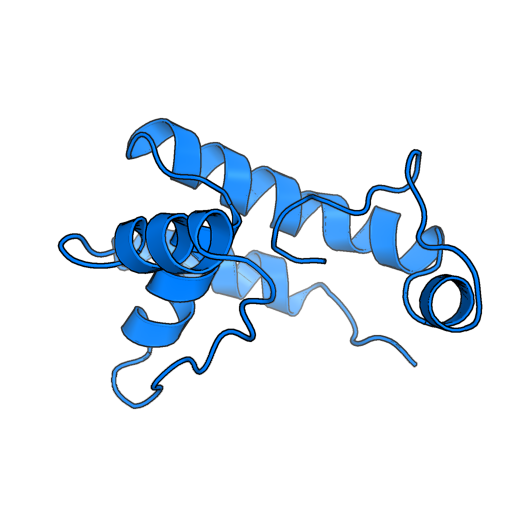8 92 ARG A CA 1
ATOM 705 C C . ARG A 1 92 ? -6.986 -4.582 -10.705 1.00 96.38 92 ARG A C 1
ATOM 707 O O . ARG A 1 92 ? -6.237 -5.469 -11.113 1.00 96.38 92 ARG A O 1
ATOM 714 N N . ALA A 1 93 ? -7.507 -3.650 -11.501 1.00 96.94 93 ALA A N 1
ATOM 715 C CA . ALA A 1 93 ? -7.236 -3.580 -12.933 1.00 96.94 93 ALA A CA 1
ATOM 716 C C . ALA A 1 93 ? -5.734 -3.409 -13.196 1.00 96.94 93 ALA A C 1
ATOM 718 O O . ALA A 1 93 ? -5.144 -4.216 -13.915 1.00 96.94 93 ALA A O 1
ATOM 719 N N . VAL A 1 94 ? -5.083 -2.446 -12.535 1.00 95.88 94 VAL A N 1
ATOM 720 C CA . VAL A 1 94 ? -3.638 -2.218 -12.691 1.00 95.88 94 VAL A CA 1
ATOM 721 C C . VAL A 1 94 ? -2.832 -3.425 -12.200 1.00 95.88 94 VAL A C 1
ATOM 723 O O . VAL A 1 94 ? -1.945 -3.899 -12.912 1.00 95.88 94 VAL A O 1
ATOM 726 N N . ALA A 1 95 ? -3.160 -3.979 -11.029 1.00 94.69 95 ALA A N 1
ATOM 727 C CA . ALA A 1 95 ? -2.463 -5.139 -10.472 1.00 94.69 95 ALA A CA 1
ATOM 728 C C . ALA A 1 95 ? -2.559 -6.383 -11.370 1.00 94.69 95 ALA A C 1
ATOM 730 O O . ALA A 1 95 ? -1.589 -7.130 -11.469 1.00 94.69 95 ALA A O 1
ATOM 731 N N . SER A 1 96 ? -3.683 -6.584 -12.069 1.00 95.25 96 SER A N 1
ATOM 732 C CA . SER A 1 96 ? -3.882 -7.734 -12.965 1.00 95.25 96 SER A CA 1
ATOM 733 C C . SER A 1 96 ? -2.934 -7.754 -14.172 1.00 95.25 96 SER A C 1
ATOM 735 O O . SER A 1 96 ? -2.656 -8.817 -14.723 1.00 95.25 96 SER A O 1
ATOM 737 N N . THR A 1 97 ? -2.378 -6.598 -14.551 1.00 94.06 97 THR A N 1
ATOM 738 C CA . THR A 1 97 ? -1.384 -6.494 -15.633 1.00 94.06 97 THR A CA 1
ATOM 739 C C . THR A 1 97 ? 0.020 -6.930 -15.196 1.00 94.06 97 THR A C 1
ATOM 741 O O . THR A 1 97 ? 0.888 -7.213 -16.028 1.00 94.06 97 THR A O 1
ATOM 744 N N . LEU A 1 98 ? 0.266 -7.007 -13.883 1.00 93.00 98 LEU A N 1
ATOM 745 C CA . LEU A 1 98 ? 1.569 -7.331 -13.327 1.00 93.00 98 LEU A CA 1
ATOM 746 C C . LEU A 1 98 ? 1.726 -8.844 -13.168 1.00 93.00 98 LEU A C 1
ATOM 748 O O . LEU A 1 98 ? 1.165 -9.462 -12.265 1.00 93.00 98 LEU A O 1
ATOM 752 N N . ARG A 1 99 ? 2.571 -9.448 -14.008 1.00 89.88 99 ARG A N 1
ATOM 753 C CA . ARG A 1 99 ? 2.979 -10.848 -13.808 1.00 89.88 99 ARG A CA 1
ATOM 754 C C . ARG A 1 99 ? 3.785 -10.992 -12.508 1.00 89.88 99 ARG A C 1
ATOM 756 O O . ARG A 1 99 ? 4.668 -10.149 -12.294 1.00 89.88 99 ARG A O 1
ATOM 763 N N . PRO A 1 100 ? 3.540 -12.045 -11.701 1.00 85.31 100 PRO A N 1
ATOM 764 C CA . PRO A 1 100 ? 4.304 -12.331 -10.490 1.00 85.31 100 PRO A CA 1
ATOM 765 C C . PRO A 1 100 ? 5.813 -12.410 -10.739 1.00 85.31 100 PRO A C 1
ATOM 767 O O . PRO A 1 100 ? 6.263 -12.657 -11.861 1.00 85.31 100 PRO A O 1
ATOM 770 N N . VAL A 1 101 ? 6.589 -12.204 -9.674 1.00 84.19 101 VAL A N 1
ATOM 771 C CA . VAL A 1 101 ? 8.027 -12.496 -9.686 1.00 84.19 101 VAL A CA 1
ATOM 772 C C . VAL A 1 101 ? 8.243 -13.992 -9.937 1.00 84.19 101 VAL A C 1
ATOM 774 O O . VAL A 1 101 ? 7.475 -14.808 -9.426 1.00 84.19 101 VAL A O 1
ATOM 777 N N . GLN A 1 102 ? 9.250 -14.323 -10.747 1.00 66.88 102 GLN A N 1
ATOM 778 C CA . GLN A 1 102 ? 9.709 -15.695 -10.983 1.00 66.88 102 GLN A CA 1
ATOM 779 C C . GLN A 1 102 ? 10.928 -16.001 -10.118 1.00 66.88 102 GLN A C 1
ATOM 781 O O . GLN A 1 102 ? 11.696 -15.048 -9.842 1.00 66.88 102 GLN A O 1
#

InterPro domains:
  IPR023210 NADP-dependent oxidoreductase domain [PF00248] (2-94)
  IPR036812 NAD(P)-dependent oxidoreductase domain superfamily [G3DSA:3.20.20.100] (1-100)
  IPR036812 NAD(P)-dependent oxidoreductase domain superfamily [SSF51430] (2-97)
  IPR050791 Aldo/Keto Reductase [PTHR43625] (14-96)

Mean predicted aligned error: 3.14 Å

Radius of gyration: 13.78 Å; Cα contacts (8 Å, |Δi|>4): 98; chains: 1; bounding box: 37×28×32 Å